Protein AF-A0A8K0GFL3-F1 (afdb_monomer)

InterPro domains:
  IPR011598 Myc-type, basic helix-loop-helix (bHLH) domain [PF00010] (49-99)
  IPR011598 Myc-type, basic helix-loop-helix (bHLH) domain [PS50888] (47-99)
  IPR011598 Myc-type, basic helix-loop-helix (bHLH) domain [SM00353] (53-105)
  IPR036638 Helix-loop-helix DNA-binding domain superfamily [G3DSA:4.10.280.10] (43-105)
  IPR036638 Helix-loop-helix DNA-binding domain superfamily [SSF47459] (47-104)
  IPR040238 Helix-loop-helix protein TAL-like [PTHR13864] (26-104)

Secondary structure (DSSP, 8-state):
--SHHHHHHHHHHHHHHHHHHHHHHHHHHHHTS-HHHHHHHHHTSHHHHHHHHHHHHHHHHHHHHHHHHHHHTS--SSTT----HHHHHHHHHHHHHHHHHHHH-

Organism: Ignelater luminosus (NCBI:txid2038154)

pLDDT: mean 87.96, std 13.03, range [51.34, 98.75]

Solvent-accessible surface area (backbone atoms only — not comparable to full-atom values): 6110 Å² total; per-residue (Å²): 140,70,68,68,61,56,51,54,51,51,52,48,53,54,52,49,51,52,50,52,54,49,56,50,49,56,52,52,57,60,68,73,46,52,76,64,55,50,51,52,55,50,57,70,32,68,70,45,46,50,57,49,51,53,51,51,50,52,54,51,48,56,53,50,50,54,52,52,57,56,49,74,74,52,93,53,88,56,84,80,61,87,68,54,76,67,51,48,53,54,50,50,55,53,47,55,55,49,54,51,54,65,72,76,106

Sequence (105 aa):
MSTQDNREVLQTITSCNSNVVQRRRERNDMANLSREERRRRRRATQKYRTAHATRERIRVEAFNVAFAELRKLLPTLPPDKKLSKIEILRLAICYIAYLNHVLET

Foldseek 3Di:
DDPPVVVVVVVVVVVVVVVVVVVVVVVVVLVPDDPVVVVVVCCPDPVNVVVVVVVVVVVVVVVVVVLVVLLQPFDDVVNPPDDDSVRSVVRSVVVVVVVVVVVVD

Mean predicted aligned error: 10.1 Å

Radius of gyration: 30.36 Å; Cα contacts (8 Å, |Δi|>4): 18; chains: 1; bounding box: 46×32×92 Å

Structure (mmCIF, N/CA/C/O backbone):
data_AF-A0A8K0GFL3-F1
#
_entry.id   AF-A0A8K0GFL3-F1
#
loop_
_atom_site.group_PDB
_atom_site.id
_atom_site.type_symbol
_atom_site.label_atom_id
_atom_site.label_alt_id
_atom_site.label_comp_id
_atom_site.label_asym_id
_atom_site.label_entity_id
_atom_site.label_seq_id
_atom_site.pdbx_PDB_ins_code
_atom_site.Cartn_x
_atom_site.Cartn_y
_atom_site.Cartn_z
_atom_site.occupancy
_atom_site.B_iso_or_equiv
_atom_site.auth_seq_id
_atom_site.auth_comp_id
_atom_site.auth_asym_id
_atom_site.auth_atom_id
_atom_site.pdbx_PDB_model_num
ATOM 1 N N . MET A 1 1 ? 14.109 18.502 -60.292 1.00 51.34 1 MET A N 1
ATOM 2 C CA . MET A 1 1 ? 14.044 17.165 -59.662 1.00 51.34 1 MET A CA 1
ATOM 3 C C . MET A 1 1 ? 15.193 16.352 -60.242 1.00 51.34 1 MET A C 1
ATOM 5 O O . MET A 1 1 ? 15.252 16.255 -61.451 1.00 51.34 1 MET A O 1
ATOM 9 N N . SER A 1 2 ? 16.198 15.836 -59.542 1.00 58.56 2 SER A N 1
ATOM 10 C CA . SER A 1 2 ? 16.345 15.583 -58.112 1.00 58.56 2 SER A CA 1
ATOM 11 C C . SER A 1 2 ? 17.791 15.127 -57.850 1.00 58.56 2 SER A C 1
ATOM 13 O O . SER A 1 2 ? 18.138 13.978 -58.099 1.00 58.56 2 SER A O 1
ATOM 15 N N . THR A 1 3 ? 18.668 16.018 -57.385 1.00 58.97 3 THR A N 1
ATOM 16 C CA . THR A 1 3 ? 19.999 15.653 -56.844 1.00 58.97 3 THR A CA 1
ATOM 17 C C . THR A 1 3 ? 20.022 15.769 -55.319 1.00 58.97 3 THR A C 1
ATOM 19 O O . THR A 1 3 ? 20.679 14.972 -54.653 1.00 58.97 3 THR A O 1
ATOM 22 N N . GLN A 1 4 ? 19.231 16.698 -54.772 1.00 59.28 4 GLN A N 1
ATOM 23 C CA . GLN A 1 4 ? 19.012 16.880 -53.337 1.00 59.28 4 GLN A CA 1
ATOM 24 C C . GLN A 1 4 ? 18.310 15.659 -52.705 1.00 59.28 4 GLN A C 1
ATOM 26 O O . GLN A 1 4 ? 18.822 15.120 -51.727 1.00 59.28 4 GLN A O 1
ATOM 31 N N . ASP A 1 5 ? 17.232 15.145 -53.323 1.00 65.62 5 ASP A N 1
ATOM 32 C CA . ASP A 1 5 ? 16.502 13.958 -52.826 1.00 65.62 5 ASP A CA 1
ATOM 33 C C . ASP A 1 5 ? 17.398 12.715 -52.737 1.00 65.62 5 ASP A C 1
ATOM 35 O O . ASP A 1 5 ? 17.359 11.964 -51.765 1.00 65.62 5 ASP A O 1
ATOM 39 N N . ASN A 1 6 ? 18.265 12.503 -53.733 1.00 58.78 6 ASN A N 1
ATOM 40 C CA . ASN A 1 6 ? 19.141 11.330 -53.773 1.00 58.78 6 ASN A CA 1
ATOM 41 C C . ASN A 1 6 ? 20.192 11.349 -52.650 1.00 58.78 6 ASN A C 1
ATOM 43 O O . ASN A 1 6 ? 20.586 10.295 -52.146 1.00 58.78 6 ASN A O 1
ATOM 47 N N . ARG A 1 7 ? 20.624 12.540 -52.213 1.00 72.50 7 ARG A N 1
ATOM 48 C CA . ARG A 1 7 ? 21.566 12.706 -51.098 1.00 72.50 7 ARG A CA 1
ATOM 49 C C . ARG A 1 7 ? 20.912 12.380 -49.754 1.00 72.50 7 ARG A C 1
ATOM 51 O O . ARG A 1 7 ? 21.522 11.683 -48.946 1.00 72.50 7 ARG A O 1
ATOM 58 N N . GLU A 1 8 ? 19.678 12.828 -49.537 1.00 71.31 8 GLU A N 1
ATOM 59 C CA . GLU A 1 8 ? 18.909 12.533 -48.320 1.00 71.31 8 GLU A CA 1
ATOM 60 C C . GLU A 1 8 ? 18.546 11.049 -48.216 1.00 71.31 8 GLU A C 1
ATOM 62 O O . GLU A 1 8 ? 18.667 10.450 -47.142 1.00 71.31 8 GLU A O 1
ATOM 67 N N . VAL A 1 9 ? 18.191 10.418 -49.338 1.00 74.25 9 VAL A N 1
ATOM 68 C CA . VAL A 1 9 ? 17.924 8.975 -49.400 1.00 74.25 9 VAL A CA 1
ATOM 69 C C . VAL A 1 9 ? 19.183 8.172 -49.056 1.00 74.25 9 VAL A C 1
ATOM 71 O O . VAL A 1 9 ? 19.125 7.293 -48.197 1.00 74.25 9 VAL A O 1
ATOM 74 N N . LEU A 1 10 ? 20.349 8.499 -49.629 1.00 71.19 10 LEU A N 1
ATOM 75 C CA . LEU A 1 10 ? 21.613 7.820 -49.302 1.00 71.19 10 LEU A CA 1
ATOM 76 C C . LEU A 1 10 ? 22.045 8.036 -47.845 1.00 71.19 10 LEU A C 1
ATOM 78 O O . LEU A 1 10 ? 22.536 7.105 -47.199 1.00 71.19 10 LEU A O 1
ATOM 82 N N . GLN A 1 11 ? 21.833 9.233 -47.298 1.00 73.31 11 GLN A N 1
ATOM 83 C CA . GLN A 1 11 ? 22.133 9.538 -45.899 1.00 73.31 11 GLN A CA 1
ATOM 84 C C . GLN A 1 11 ? 21.209 8.767 -44.947 1.00 73.31 11 GLN A C 1
ATOM 86 O O . GLN A 1 11 ? 21.668 8.213 -43.945 1.00 73.31 11 GLN A O 1
ATOM 91 N N . THR A 1 12 ? 19.931 8.639 -45.309 1.00 70.62 12 THR A N 1
ATOM 92 C CA . THR A 1 12 ? 18.946 7.834 -44.579 1.00 70.62 12 THR A CA 1
ATOM 93 C C . THR A 1 12 ? 19.312 6.351 -44.620 1.00 70.62 12 THR A C 1
ATOM 95 O O . THR A 1 12 ? 19.404 5.723 -43.568 1.00 70.62 12 THR A O 1
ATOM 98 N N . ILE A 1 13 ? 19.635 5.796 -45.793 1.00 72.69 13 ILE A N 1
ATOM 99 C CA . ILE A 1 13 ? 20.070 4.396 -45.956 1.00 72.69 13 ILE A CA 1
ATOM 100 C C . ILE A 1 13 ? 21.340 4.113 -45.138 1.00 72.69 13 ILE A C 1
ATOM 102 O O . ILE A 1 13 ? 21.421 3.096 -44.445 1.00 72.69 13 ILE A O 1
ATOM 106 N N . THR A 1 14 ? 22.311 5.030 -45.151 1.00 73.94 14 THR A N 1
ATOM 107 C CA . THR A 1 14 ? 23.561 4.909 -44.379 1.00 73.94 14 THR A CA 1
ATOM 108 C C . THR A 1 14 ? 23.296 4.918 -42.868 1.00 73.94 14 THR A C 1
ATOM 110 O O . THR A 1 14 ? 23.864 4.115 -42.119 1.00 73.94 14 THR A O 1
ATOM 113 N N . SER A 1 15 ? 22.375 5.770 -42.413 1.00 70.56 15 SER A N 1
ATOM 114 C CA . SER A 1 15 ? 21.954 5.848 -41.011 1.00 70.56 15 SER A CA 1
ATOM 115 C C . SER A 1 15 ? 21.163 4.601 -40.581 1.00 70.56 15 SER A C 1
ATOM 117 O O . SER A 1 15 ? 21.384 4.045 -39.502 1.00 70.56 15 SER A O 1
ATOM 119 N N . CYS A 1 16 ? 20.302 4.068 -41.451 1.00 69.06 16 CYS A N 1
ATOM 120 C CA . CYS A 1 16 ? 19.582 2.814 -41.231 1.00 69.06 16 CYS A CA 1
ATOM 121 C C . CYS A 1 16 ? 20.530 1.607 -41.146 1.00 69.06 16 CYS A C 1
ATOM 123 O O . CYS A 1 16 ? 20.404 0.809 -40.216 1.00 69.06 16 CYS A O 1
ATOM 125 N N . ASN A 1 17 ? 21.518 1.493 -42.038 1.00 74.25 17 ASN A N 1
ATOM 126 C CA . ASN A 1 17 ? 22.509 0.412 -41.996 1.00 74.25 17 ASN A CA 1
ATOM 127 C C . ASN A 1 17 ? 23.356 0.456 -40.720 1.00 74.25 17 ASN A C 1
ATOM 129 O O . ASN A 1 17 ? 23.557 -0.578 -40.081 1.00 74.25 17 ASN A O 1
ATOM 133 N N . SER A 1 18 ? 23.770 1.649 -40.292 1.00 72.62 18 SER A N 1
ATOM 134 C CA . SER A 1 18 ? 24.484 1.848 -39.023 1.00 72.62 18 SER A CA 1
ATOM 135 C C . SER A 1 18 ? 23.648 1.379 -37.824 1.00 72.62 18 SER A C 1
ATOM 137 O O . SER A 1 18 ? 24.128 0.614 -36.985 1.00 72.62 18 SER A O 1
ATOM 139 N N . ASN A 1 19 ? 22.355 1.720 -37.800 1.00 72.56 19 ASN A N 1
ATOM 140 C CA . ASN A 1 19 ? 21.412 1.273 -36.772 1.00 72.56 19 ASN A CA 1
ATOM 141 C C . ASN A 1 19 ? 21.185 -0.251 -36.775 1.00 72.56 19 ASN A C 1
ATOM 143 O O . ASN A 1 19 ? 21.062 -0.865 -35.712 1.00 72.56 19 ASN A O 1
ATOM 147 N N . VAL A 1 20 ? 21.137 -0.891 -37.948 1.00 75.25 20 VAL A N 1
ATOM 148 C CA . VAL A 1 20 ? 20.980 -2.352 -38.071 1.00 75.25 20 VAL A CA 1
ATOM 149 C C . VAL A 1 20 ? 22.220 -3.084 -37.558 1.00 75.25 20 VAL A C 1
ATOM 151 O O . VAL A 1 20 ? 22.089 -4.068 -36.822 1.00 75.25 20 VAL A O 1
ATOM 154 N N . VAL A 1 21 ? 23.416 -2.594 -37.897 1.00 74.56 21 VAL A N 1
ATOM 155 C CA . VAL A 1 21 ? 24.690 -3.142 -37.409 1.00 74.56 21 VAL A CA 1
ATOM 156 C C . VAL A 1 21 ? 24.796 -2.983 -35.892 1.00 74.56 21 VAL A C 1
ATOM 158 O O . VAL A 1 21 ? 25.145 -3.942 -35.203 1.00 74.56 21 VAL A O 1
ATOM 161 N N . GLN A 1 22 ? 24.408 -1.827 -35.352 1.00 70.44 22 GLN A N 1
ATOM 162 C CA . GLN A 1 22 ? 24.421 -1.569 -33.913 1.00 70.44 22 GLN A CA 1
ATOM 163 C C . GLN A 1 22 ? 23.446 -2.477 -33.149 1.00 70.44 22 GLN A C 1
ATOM 165 O O . GLN A 1 22 ? 23.852 -3.155 -32.209 1.00 70.44 22 GLN A O 1
ATOM 170 N N . ARG A 1 23 ? 22.205 -2.640 -33.630 1.00 68.62 23 ARG A N 1
ATOM 171 C CA . ARG A 1 23 ? 21.232 -3.586 -33.043 1.00 68.62 23 ARG A CA 1
ATOM 172 C C . ARG A 1 23 ? 21.654 -5.052 -33.153 1.00 68.62 23 ARG A C 1
ATOM 174 O O . ARG A 1 23 ? 21.189 -5.890 -32.378 1.00 68.62 23 ARG A O 1
ATOM 181 N N . ARG A 1 24 ? 22.449 -5.423 -34.163 1.00 69.25 24 ARG A N 1
ATOM 182 C CA . ARG A 1 24 ? 23.031 -6.774 -34.271 1.00 69.25 24 ARG A CA 1
ATOM 183 C C . ARG A 1 24 ? 24.150 -6.972 -33.247 1.00 69.25 24 ARG A C 1
ATOM 185 O O . ARG A 1 24 ? 24.155 -8.007 -32.587 1.00 69.25 24 ARG A O 1
ATOM 192 N N . ARG A 1 25 ? 25.026 -5.980 -33.063 1.00 68.75 25 ARG A N 1
ATOM 193 C CA . ARG A 1 25 ? 26.084 -6.006 -32.038 1.00 68.75 25 ARG A CA 1
ATOM 194 C C . ARG A 1 25 ? 25.506 -6.076 -30.626 1.00 68.75 25 ARG A C 1
ATOM 196 O O . ARG A 1 25 ? 25.829 -7.009 -29.909 1.00 68.75 25 ARG A O 1
ATOM 203 N N . GLU A 1 26 ? 24.535 -5.228 -30.292 1.00 71.25 26 GLU A N 1
ATOM 204 C CA . GLU A 1 26 ? 23.857 -5.254 -28.985 1.00 71.25 26 GLU A CA 1
ATOM 205 C C . GLU A 1 26 ? 23.188 -6.608 -28.687 1.00 71.25 26 GLU A C 1
ATOM 207 O O . GLU A 1 26 ? 23.216 -7.089 -27.554 1.00 71.25 26 GLU A O 1
ATOM 212 N N . ARG A 1 27 ? 22.605 -7.264 -29.703 1.00 69.44 27 ARG A N 1
ATOM 213 C CA . ARG A 1 27 ? 22.037 -8.616 -29.561 1.00 69.44 27 ARG A CA 1
ATOM 214 C C . ARG A 1 27 ? 23.106 -9.674 -29.290 1.00 69.44 27 ARG A C 1
ATOM 216 O O . ARG A 1 27 ? 22.894 -10.509 -28.410 1.00 69.44 27 ARG A O 1
ATOM 223 N N . ASN A 1 28 ? 24.234 -9.625 -29.996 1.00 72.81 28 ASN A N 1
ATOM 224 C CA . ASN A 1 28 ? 25.362 -10.529 -29.752 1.00 72.81 28 ASN A CA 1
ATOM 225 C C . ASN A 1 28 ? 25.998 -10.286 -28.377 1.00 72.81 28 ASN A C 1
ATOM 227 O O . ASN A 1 28 ? 26.278 -11.245 -27.659 1.00 72.81 28 ASN A O 1
ATOM 231 N N . ASP A 1 29 ? 26.129 -9.027 -27.958 1.00 74.94 29 ASP A N 1
ATOM 232 C CA . ASP A 1 29 ? 26.653 -8.674 -26.639 1.00 74.94 29 ASP A CA 1
ATOM 233 C C . ASP A 1 29 ? 25.778 -9.249 -25.530 1.00 74.94 29 ASP A C 1
ATOM 235 O O . ASP A 1 29 ? 26.302 -9.769 -24.553 1.00 74.94 29 ASP A O 1
ATOM 239 N N . MET A 1 30 ? 24.450 -9.225 -25.691 1.00 70.50 30 MET A N 1
ATOM 240 C CA . MET A 1 30 ? 23.510 -9.822 -24.736 1.00 70.50 30 MET A CA 1
ATOM 241 C C . MET A 1 30 ? 23.575 -11.357 -24.699 1.00 70.50 30 MET A C 1
ATOM 243 O O . MET A 1 30 ? 23.345 -11.951 -23.637 1.00 70.50 30 MET A O 1
ATOM 247 N N . ALA A 1 31 ? 23.892 -12.005 -25.823 1.00 78.00 31 ALA A N 1
ATOM 248 C CA . ALA A 1 31 ? 24.036 -13.457 -25.913 1.00 78.00 31 ALA A CA 1
ATOM 249 C C . ALA A 1 31 ? 25.260 -13.966 -25.132 1.00 78.00 31 ALA A C 1
ATOM 251 O O . ALA A 1 31 ? 25.167 -15.010 -24.489 1.00 78.00 31 ALA A O 1
ATOM 252 N N . ASN A 1 32 ? 26.338 -13.184 -25.064 1.00 84.62 32 ASN A N 1
ATOM 253 C CA . ASN A 1 32 ? 27.569 -13.559 -24.357 1.00 84.62 32 ASN A CA 1
ATOM 254 C C . ASN A 1 32 ? 27.552 -13.267 -22.844 1.00 84.62 32 ASN A C 1
ATOM 256 O O . ASN A 1 32 ? 28.490 -13.613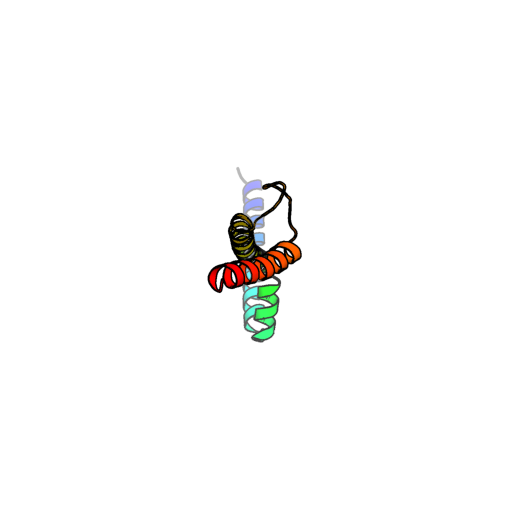 -22.131 1.00 84.62 32 ASN A O 1
ATOM 260 N N . LEU A 1 33 ? 26.489 -12.649 -22.319 1.00 87.69 33 LEU A N 1
ATOM 261 C CA . LEU A 1 33 ? 26.388 -12.339 -20.892 1.00 87.69 33 LEU A CA 1
ATOM 262 C C . LEU A 1 33 ? 26.003 -13.555 -20.049 1.00 87.69 33 LEU A C 1
ATOM 264 O O . LEU A 1 33 ? 25.069 -14.294 -20.377 1.00 87.69 33 LEU A O 1
ATOM 268 N N . SER A 1 34 ? 26.624 -13.649 -18.872 1.00 92.19 34 SER A N 1
ATOM 269 C CA . SER A 1 34 ? 26.149 -14.502 -17.781 1.00 92.19 34 SER A CA 1
ATOM 270 C C . SER A 1 34 ? 24.695 -14.176 -17.410 1.00 92.19 34 SER A C 1
ATOM 272 O O . SER A 1 34 ? 24.214 -13.048 -17.572 1.00 92.19 34 SER A O 1
ATOM 274 N N . ARG A 1 35 ? 23.986 -15.166 -16.855 1.00 91.06 35 ARG A N 1
ATOM 275 C CA . ARG A 1 35 ? 22.612 -15.008 -16.348 1.00 91.06 35 ARG A CA 1
ATOM 276 C C . ARG A 1 35 ? 22.490 -13.830 -15.378 1.00 91.06 35 ARG A C 1
ATOM 278 O O . ARG A 1 35 ? 21.484 -13.121 -15.429 1.00 91.06 35 ARG A O 1
ATOM 285 N N . GLU A 1 36 ? 23.495 -13.613 -14.533 1.00 92.81 36 GLU A N 1
ATOM 286 C CA . GLU A 1 36 ? 23.478 -12.517 -13.559 1.00 92.81 36 GLU A CA 1
ATOM 287 C C . GLU A 1 36 ? 23.642 -11.151 -14.232 1.00 92.81 36 GLU A C 1
ATOM 289 O O . GLU A 1 36 ? 22.873 -10.226 -13.974 1.00 92.81 36 GLU A O 1
ATOM 294 N N . GLU A 1 37 ? 24.540 -11.049 -15.207 1.00 92.50 37 GLU A N 1
ATOM 295 C CA . GLU A 1 37 ? 24.775 -9.809 -15.946 1.00 92.50 37 GLU A CA 1
ATOM 296 C C . GLU A 1 37 ? 23.543 -9.403 -16.781 1.00 92.50 37 GLU A C 1
ATOM 298 O O . GLU A 1 37 ? 23.136 -8.237 -16.799 1.00 92.50 37 GLU A O 1
ATOM 303 N N . ARG A 1 38 ? 22.828 -10.378 -17.368 1.00 90.75 38 ARG A N 1
ATOM 304 C CA . ARG A 1 38 ? 21.525 -10.131 -18.020 1.00 90.75 38 ARG A CA 1
ATOM 305 C C . ARG A 1 38 ? 20.475 -9.611 -17.037 1.00 90.75 38 ARG A C 1
ATOM 307 O O . ARG A 1 38 ? 19.702 -8.713 -17.382 1.00 90.75 38 ARG A O 1
ATOM 314 N N . ARG A 1 39 ? 20.421 -10.151 -15.812 1.00 92.50 39 ARG A N 1
ATOM 315 C CA . ARG A 1 39 ? 19.505 -9.670 -14.760 1.00 92.50 39 ARG A CA 1
ATOM 316 C C . ARG A 1 39 ? 19.851 -8.245 -14.349 1.00 92.50 39 ARG A C 1
ATOM 318 O O . ARG A 1 39 ? 18.937 -7.421 -14.272 1.00 92.50 39 ARG A O 1
ATOM 325 N N . ARG A 1 40 ? 21.135 -7.942 -14.147 1.00 94.38 40 ARG A N 1
ATOM 326 C CA . ARG A 1 40 ? 21.624 -6.601 -13.808 1.00 94.38 40 ARG A CA 1
ATOM 327 C C . ARG A 1 40 ? 21.249 -5.584 -14.883 1.00 94.38 40 ARG A C 1
ATOM 329 O O . ARG A 1 40 ? 20.584 -4.599 -14.562 1.00 94.38 40 ARG A O 1
ATOM 336 N N . ARG A 1 41 ? 21.551 -5.861 -16.159 1.00 91.50 41 ARG A N 1
ATOM 337 C CA . ARG A 1 41 ? 21.170 -4.986 -17.284 1.00 91.50 41 ARG A CA 1
ATOM 338 C C . ARG A 1 41 ? 19.660 -4.787 -17.377 1.00 91.50 41 ARG A C 1
ATOM 340 O O . ARG A 1 41 ? 19.212 -3.652 -17.501 1.00 91.50 41 ARG A O 1
ATOM 347 N N . ARG A 1 42 ? 18.854 -5.851 -17.231 1.00 92.38 42 ARG A N 1
ATOM 348 C CA . ARG A 1 42 ? 17.383 -5.733 -17.213 1.00 92.38 42 ARG A CA 1
ATOM 349 C C . ARG A 1 42 ? 16.911 -4.803 -16.098 1.00 92.38 42 ARG A C 1
ATOM 351 O O . ARG A 1 42 ? 16.093 -3.924 -16.358 1.00 92.38 42 ARG A O 1
ATOM 358 N N . ARG A 1 43 ? 17.426 -4.977 -14.877 1.00 95.19 43 ARG A N 1
ATOM 359 C CA . ARG A 1 43 ? 17.074 -4.147 -13.712 1.00 95.19 43 ARG A CA 1
ATOM 360 C C . ARG A 1 43 ? 17.490 -2.683 -13.884 1.00 95.19 43 ARG A C 1
ATOM 362 O O . ARG A 1 43 ? 16.788 -1.798 -13.406 1.00 95.19 43 ARG A O 1
ATOM 369 N N . ALA A 1 44 ? 18.578 -2.435 -14.612 1.00 94.38 44 ALA A N 1
ATOM 370 C CA . ALA A 1 44 ? 19.059 -1.100 -14.952 1.00 94.38 44 ALA A CA 1
ATOM 371 C C . ALA A 1 44 ? 18.251 -0.404 -16.066 1.00 94.38 44 ALA A C 1
ATOM 373 O O . ALA A 1 44 ? 18.470 0.779 -16.324 1.00 94.38 44 ALA A O 1
ATOM 374 N N . THR A 1 45 ? 17.301 -1.079 -16.721 1.00 95.69 45 THR A N 1
ATOM 375 C CA . THR A 1 45 ? 16.430 -0.414 -17.703 1.00 95.69 45 THR A CA 1
ATOM 376 C C . THR A 1 45 ? 15.395 0.481 -17.019 1.00 95.69 45 THR A C 1
ATOM 378 O O . THR A 1 45 ? 14.817 0.121 -15.990 1.00 95.69 45 THR A O 1
ATOM 381 N N . GLN A 1 46 ? 15.087 1.629 -17.631 1.00 96.00 46 GLN A N 1
ATOM 382 C CA . GLN A 1 46 ? 14.034 2.523 -17.137 1.00 96.00 46 GLN A CA 1
ATOM 383 C C . GLN A 1 46 ? 12.667 1.824 -17.092 1.00 96.00 46 GLN A C 1
ATOM 385 O O . GLN A 1 46 ? 11.919 1.998 -16.132 1.00 96.00 46 GLN A O 1
ATOM 390 N N . LYS A 1 47 ? 12.368 0.970 -18.082 1.00 95.75 47 LYS A N 1
ATOM 391 C CA . LYS A 1 47 ? 11.142 0.156 -18.123 1.00 95.75 47 LYS A CA 1
ATOM 392 C C . LYS A 1 47 ? 11.009 -0.75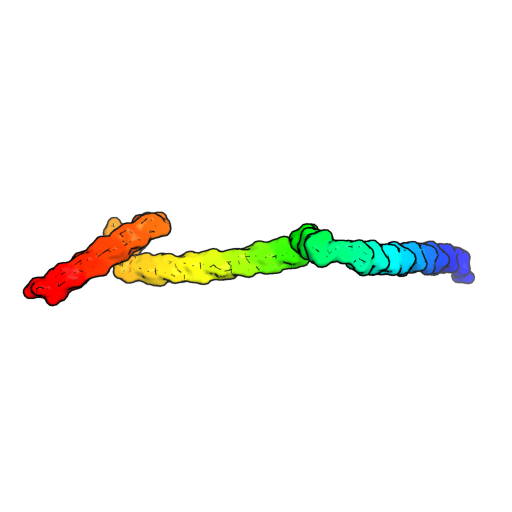2 -16.898 1.00 95.75 47 LYS A C 1
ATOM 394 O O . LYS A 1 47 ? 9.932 -0.854 -16.323 1.00 95.75 47 LYS A O 1
ATOM 399 N N . TYR A 1 48 ? 12.096 -1.399 -16.470 1.00 97.44 48 TYR A N 1
ATOM 400 C CA . TYR A 1 48 ? 12.062 -2.230 -15.268 1.00 97.44 48 TYR A CA 1
ATOM 401 C C . TYR A 1 48 ? 11.868 -1.396 -14.001 1.00 97.44 48 TYR A C 1
ATOM 403 O O . TYR A 1 48 ? 11.028 -1.743 -13.172 1.00 97.44 48 TYR A O 1
ATOM 411 N N . ARG A 1 49 ? 12.622 -0.297 -13.852 1.00 97.50 49 ARG A N 1
ATOM 412 C CA . ARG A 1 49 ? 12.529 0.577 -12.672 1.00 97.50 49 ARG A CA 1
ATOM 413 C C . ARG A 1 49 ? 11.133 1.163 -12.503 1.00 97.50 49 ARG A C 1
ATOM 415 O O . ARG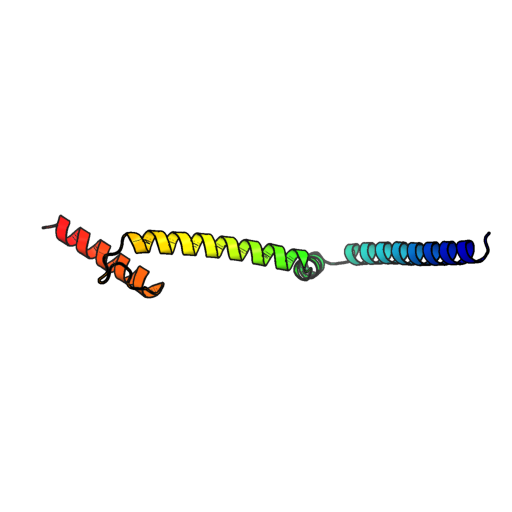 A 1 49 ? 10.574 1.071 -11.417 1.00 97.50 49 ARG A O 1
ATOM 422 N N . THR A 1 50 ? 10.558 1.699 -13.577 1.00 98.19 50 THR A N 1
ATOM 423 C CA . THR A 1 50 ? 9.196 2.259 -13.575 1.00 98.19 50 THR A CA 1
ATOM 424 C C . THR A 1 50 ? 8.159 1.196 -13.225 1.00 98.19 50 THR A C 1
ATOM 426 O O . THR A 1 50 ? 7.412 1.380 -12.272 1.00 98.19 50 THR A O 1
ATOM 429 N N . ALA A 1 51 ? 8.184 0.031 -13.881 1.00 97.94 51 ALA A N 1
ATOM 430 C CA . ALA A 1 51 ? 7.275 -1.071 -13.557 1.00 97.94 51 ALA A CA 1
ATOM 431 C C . ALA A 1 51 ? 7.434 -1.589 -12.113 1.00 97.94 51 ALA A C 1
ATOM 433 O O . ALA A 1 51 ? 6.473 -2.052 -11.501 1.00 97.94 51 ALA A O 1
ATOM 434 N N . HIS A 1 52 ? 8.644 -1.556 -11.548 1.00 97.94 52 HIS A N 1
ATOM 435 C CA . HIS A 1 52 ? 8.872 -1.897 -10.144 1.00 97.94 52 HIS A CA 1
ATOM 436 C C . HIS A 1 52 ? 8.305 -0.832 -9.198 1.00 97.94 52 HIS A C 1
ATOM 438 O O . HIS A 1 52 ? 7.594 -1.177 -8.260 1.00 97.94 52 HIS A O 1
ATOM 444 N N . ALA A 1 53 ? 8.575 0.448 -9.462 1.00 98.44 53 ALA A N 1
ATOM 445 C CA . ALA A 1 53 ? 8.056 1.560 -8.672 1.00 98.44 53 ALA A CA 1
ATOM 446 C C . ALA A 1 53 ? 6.520 1.595 -8.674 1.00 98.44 53 ALA A C 1
ATOM 448 O O . ALA A 1 53 ? 5.915 1.746 -7.618 1.00 98.44 53 ALA A O 1
ATOM 449 N N . THR A 1 54 ? 5.876 1.371 -9.825 1.00 98.62 54 THR A N 1
ATOM 450 C CA . THR A 1 54 ? 4.411 1.291 -9.923 1.00 98.62 54 THR A CA 1
ATOM 451 C C . THR A 1 54 ? 3.844 0.158 -9.072 1.00 98.62 54 THR A C 1
ATOM 453 O O . THR A 1 54 ? 2.877 0.375 -8.347 1.00 98.62 54 THR A O 1
ATOM 456 N N . ARG A 1 55 ? 4.449 -1.036 -9.119 1.00 98.62 55 ARG A N 1
ATOM 457 C CA . ARG A 1 55 ? 4.007 -2.174 -8.296 1.00 98.62 55 ARG A CA 1
ATOM 458 C C . ARG A 1 55 ? 4.124 -1.875 -6.807 1.00 98.62 55 ARG A C 1
ATOM 460 O O . ARG A 1 55 ? 3.193 -2.154 -6.062 1.00 98.62 55 ARG A O 1
ATOM 467 N N . GLU A 1 56 ? 5.235 -1.275 -6.391 1.00 98.56 56 GLU A N 1
ATOM 468 C CA . GLU A 1 56 ? 5.426 -0.910 -4.990 1.00 98.56 56 GLU A CA 1
ATOM 469 C C . GLU A 1 56 ? 4.449 0.183 -4.547 1.00 98.56 56 GLU A C 1
ATOM 471 O O . GLU A 1 56 ? 3.870 0.085 -3.469 1.00 98.56 56 GLU A O 1
ATOM 476 N N . ARG A 1 57 ? 4.172 1.171 -5.407 1.00 98.69 57 ARG A N 1
ATOM 477 C CA . ARG A 1 57 ? 3.151 2.193 -5.145 1.00 98.69 57 ARG A CA 1
ATOM 478 C C . ARG A 1 57 ? 1.778 1.565 -4.908 1.00 98.69 57 ARG A C 1
ATOM 480 O O . ARG A 1 57 ? 1.141 1.906 -3.922 1.00 98.69 57 ARG A O 1
ATOM 487 N N . ILE A 1 58 ? 1.358 0.626 -5.760 1.00 98.62 58 ILE A N 1
ATOM 488 C CA . ILE A 1 58 ? 0.084 -0.100 -5.607 1.00 98.62 58 ILE A CA 1
ATOM 489 C C . ILE A 1 58 ? 0.061 -0.891 -4.292 1.00 98.62 58 ILE A C 1
ATOM 491 O O . ILE A 1 58 ? -0.927 -0.851 -3.565 1.00 98.62 58 ILE A O 1
ATOM 495 N N . ARG A 1 59 ? 1.159 -1.578 -3.950 1.00 98.69 59 ARG A N 1
ATOM 496 C CA . ARG A 1 59 ? 1.276 -2.327 -2.690 1.00 98.69 59 ARG A CA 1
ATOM 497 C C . ARG A 1 59 ? 1.103 -1.416 -1.471 1.00 98.69 59 ARG A C 1
ATOM 499 O O . ARG A 1 59 ? 0.365 -1.751 -0.548 1.00 98.69 59 ARG A O 1
ATOM 506 N N . VAL A 1 60 ? 1.771 -0.263 -1.472 1.00 98.69 60 VAL A N 1
ATOM 507 C CA . VAL A 1 60 ? 1.691 0.732 -0.392 1.00 98.69 60 VAL A CA 1
ATOM 508 C C . VAL A 1 60 ? 0.313 1.394 -0.341 1.00 98.69 60 VAL A C 1
ATOM 510 O O . VAL A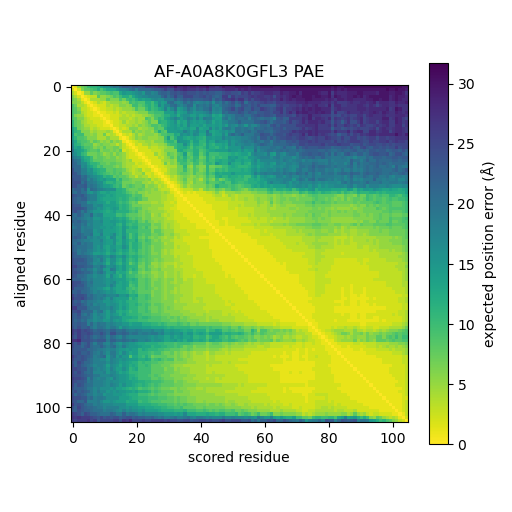 1 60 ? -0.197 1.649 0.746 1.00 98.69 60 VAL A O 1
ATOM 513 N N . GLU A 1 61 ? -0.311 1.645 -1.489 1.00 98.62 61 GLU A N 1
ATOM 514 C CA . GLU A 1 61 ? -1.670 2.181 -1.584 1.00 98.62 61 GLU A CA 1
ATOM 515 C C . GLU A 1 61 ? -2.687 1.220 -0.961 1.00 98.62 61 GLU A C 1
ATOM 517 O O . GLU A 1 61 ? -3.430 1.629 -0.072 1.00 98.62 61 GLU A O 1
ATOM 522 N N . ALA A 1 62 ? -2.636 -0.070 -1.309 1.00 98.56 62 ALA A N 1
ATOM 523 C CA . ALA A 1 62 ? -3.477 -1.100 -0.695 1.00 98.56 62 ALA A CA 1
ATOM 524 C C . ALA A 1 62 ? -3.287 -1.174 0.832 1.00 98.56 62 ALA A C 1
ATOM 526 O O . ALA A 1 62 ? -4.256 -1.243 1.587 1.00 98.56 62 ALA A O 1
ATOM 527 N N . PHE A 1 63 ? -2.039 -1.085 1.303 1.00 98.44 63 PHE A N 1
ATOM 528 C CA . PHE A 1 63 ? -1.734 -1.019 2.733 1.00 98.44 63 PHE A CA 1
ATOM 529 C C . PHE A 1 63 ? -2.325 0.232 3.406 1.00 98.44 63 PHE A C 1
ATOM 531 O O . PHE A 1 63 ? -2.864 0.151 4.509 1.00 98.44 63 PHE A O 1
ATOM 538 N N . ASN A 1 64 ? -2.242 1.396 2.759 1.00 98.31 64 ASN A N 1
ATOM 539 C CA . ASN A 1 64 ? -2.786 2.641 3.300 1.00 98.31 64 ASN A CA 1
ATOM 540 C C . ASN A 1 64 ? -4.323 2.628 3.335 1.00 98.31 64 ASN A C 1
ATOM 542 O O . ASN A 1 64 ? -4.894 3.150 4.290 1.00 98.31 64 ASN A O 1
ATOM 546 N N . VAL A 1 65 ? -4.982 2.001 2.353 1.00 98.44 65 VAL A N 1
ATOM 547 C CA . VAL A 1 65 ? -6.437 1.776 2.368 1.00 98.44 65 VAL A CA 1
ATOM 548 C C . VAL A 1 65 ? -6.830 0.929 3.578 1.00 98.44 65 VAL A C 1
ATOM 550 O O . VAL A 1 65 ? -7.700 1.338 4.339 1.00 98.44 65 VAL A O 1
ATOM 553 N N . ALA A 1 66 ? -6.133 -0.181 3.842 1.00 98.50 66 ALA A N 1
ATOM 554 C CA . ALA A 1 66 ? -6.389 -0.999 5.031 1.00 98.50 66 ALA A CA 1
ATOM 555 C C . ALA A 1 66 ? -6.207 -0.214 6.349 1.00 98.50 66 ALA A C 1
ATOM 557 O O . ALA A 1 66 ? -7.010 -0.350 7.270 1.00 98.50 66 ALA A O 1
ATOM 558 N N . PHE A 1 67 ? -5.195 0.658 6.432 1.00 98.38 67 PHE A N 1
ATOM 559 C CA . PHE A 1 67 ? -5.005 1.553 7.583 1.00 98.38 67 PHE A CA 1
ATOM 560 C C . PHE A 1 67 ? -6.140 2.572 7.746 1.00 98.38 67 PHE A C 1
ATOM 562 O O . PHE A 1 67 ? -6.517 2.892 8.874 1.00 98.38 67 PHE A O 1
ATOM 569 N N . ALA A 1 68 ? -6.678 3.088 6.639 1.00 97.44 68 ALA A N 1
ATOM 570 C CA . ALA A 1 68 ? -7.816 3.999 6.660 1.00 97.44 68 ALA A CA 1
ATOM 571 C C . ALA A 1 68 ? -9.097 3.291 7.120 1.00 97.44 68 ALA A C 1
ATOM 573 O O . ALA A 1 68 ? -9.828 3.856 7.929 1.00 97.44 68 ALA A O 1
ATOM 574 N N . GLU A 1 69 ? -9.340 2.055 6.672 1.00 98.00 69 GLU A N 1
ATOM 575 C CA . GLU A 1 69 ? -10.478 1.253 7.141 1.00 98.00 69 GLU A CA 1
ATOM 576 C C . GLU A 1 69 ? -10.365 0.927 8.632 1.00 98.00 69 GLU A C 1
ATOM 578 O O . GLU A 1 69 ? -11.314 1.166 9.375 1.00 98.00 69 GLU A O 1
ATOM 583 N N . LEU A 1 70 ? -9.190 0.492 9.106 1.00 98.25 70 LEU A N 1
ATOM 584 C CA . LEU A 1 70 ? -8.964 0.261 10.536 1.00 98.25 70 LEU A CA 1
ATOM 585 C C . LEU A 1 70 ? -9.253 1.524 11.355 1.00 98.25 70 LEU A C 1
ATOM 587 O O . LEU A 1 70 ? -9.942 1.459 12.366 1.00 98.25 70 LEU A O 1
ATOM 591 N N . ARG A 1 71 ? -8.774 2.686 10.899 1.00 97.62 71 ARG A N 1
ATOM 592 C CA . ARG A 1 71 ? -8.979 3.969 11.580 1.00 97.62 71 ARG A CA 1
ATOM 593 C C . ARG A 1 71 ? -10.457 4.323 11.763 1.00 97.62 71 ARG A C 1
ATOM 595 O O . ARG A 1 71 ? -10.784 4.890 12.798 1.00 97.62 71 ARG A O 1
ATOM 602 N N . LYS A 1 72 ? -11.332 4.016 10.799 1.00 96.12 72 LYS A N 1
ATOM 603 C CA . LYS A 1 72 ? -12.776 4.314 10.901 1.00 96.12 72 LYS A CA 1
ATOM 604 C C . LYS A 1 72 ? -13.453 3.579 12.059 1.00 96.12 72 LYS A C 1
ATOM 606 O O . LYS A 1 72 ? -14.478 4.041 12.541 1.00 96.12 72 LYS A O 1
ATOM 611 N N . LEU A 1 73 ? -12.889 2.449 12.486 1.00 96.81 73 LEU A N 1
ATOM 612 C CA . LEU A 1 73 ? -13.405 1.637 13.587 1.00 96.81 73 LEU A CA 1
ATOM 613 C C . LEU A 1 73 ? -12.912 2.114 14.959 1.00 96.81 73 LEU A C 1
ATOM 615 O O . LEU A 1 73 ? -13.390 1.625 15.979 1.00 96.81 73 LEU A O 1
ATOM 619 N N . LEU A 1 74 ? -11.929 3.020 15.004 1.00 97.31 74 LEU A N 1
ATOM 620 C CA . LEU A 1 74 ? -11.307 3.437 16.254 1.00 97.31 74 LEU A CA 1
ATOM 621 C C . LEU A 1 74 ? -12.039 4.632 16.872 1.00 97.31 74 LEU A C 1
ATOM 623 O O . LEU A 1 74 ? -12.264 5.630 16.183 1.00 97.31 74 LEU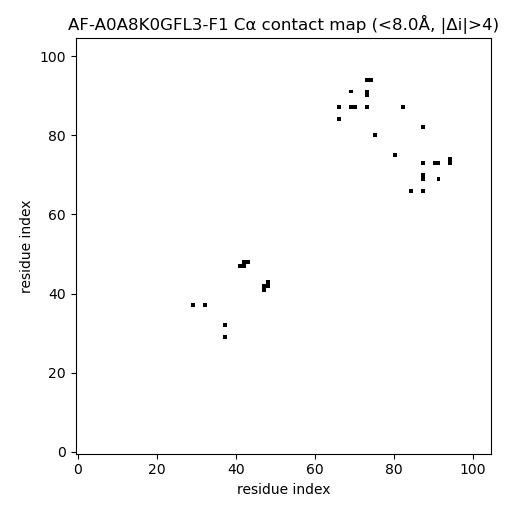 A O 1
ATOM 627 N N . PRO A 1 75 ? -12.341 4.591 18.180 1.00 96.50 75 PRO A N 1
ATOM 628 C CA . PRO A 1 75 ? -12.959 5.719 18.860 1.00 96.50 75 PRO A CA 1
ATOM 629 C C . PRO A 1 75 ? -11.950 6.863 19.044 1.00 96.50 75 PRO A C 1
ATOM 631 O O . PRO A 1 75 ? -10.898 6.685 19.662 1.00 96.50 75 PRO A O 1
ATOM 634 N N . THR A 1 76 ? -12.265 8.062 18.537 1.00 95.75 76 THR A N 1
ATOM 635 C CA . THR A 1 76 ? -11.445 9.272 18.725 1.00 95.75 76 THR A CA 1
ATOM 636 C C . THR A 1 76 ? -12.282 10.502 19.058 1.00 95.75 76 THR A C 1
ATOM 638 O O . THR A 1 76 ? -13.375 10.681 18.526 1.00 95.75 76 THR A O 1
ATOM 641 N N . LEU A 1 77 ? -11.720 11.396 19.879 1.00 90.19 77 LEU A N 1
ATOM 642 C CA . LEU A 1 77 ? -12.268 12.725 20.145 1.00 90.19 77 LEU A CA 1
ATOM 643 C C . LEU A 1 77 ? -11.230 13.798 19.742 1.00 90.19 77 LEU A C 1
ATOM 645 O O . LEU A 1 77 ? -10.124 13.795 20.294 1.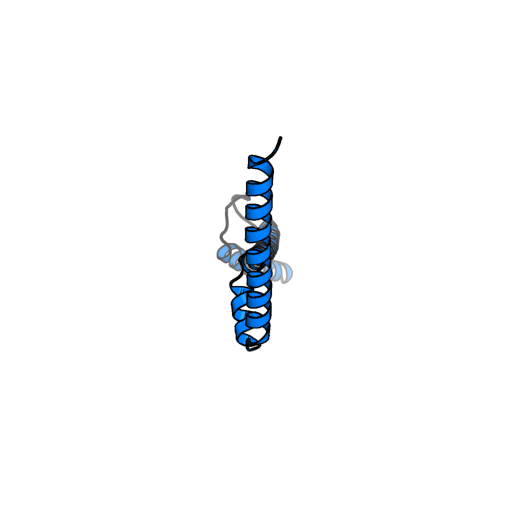00 90.19 77 LEU A O 1
ATOM 649 N N . PRO A 1 78 ? -11.531 14.694 18.784 1.00 92.12 78 PRO A N 1
ATOM 650 C CA . PRO A 1 78 ? -12.709 14.688 17.907 1.00 92.12 78 PRO A CA 1
ATOM 651 C C . PRO A 1 78 ? -12.700 13.502 16.904 1.00 92.12 78 PRO A C 1
ATOM 653 O O . PRO A 1 78 ? -11.647 12.885 16.702 1.00 92.12 78 PRO A O 1
ATOM 656 N N . PRO A 1 79 ? -13.839 13.159 16.265 1.00 88.00 79 PRO A N 1
ATOM 657 C CA . PRO A 1 79 ? -13.942 12.024 15.328 1.00 88.00 79 PRO A CA 1
ATOM 658 C C . PRO A 1 79 ? -12.987 12.092 14.124 1.00 88.00 79 PRO A C 1
ATOM 660 O O . PRO A 1 79 ? -12.624 11.079 13.532 1.00 88.00 79 PRO A O 1
ATOM 663 N N . ASP A 1 80 ? -12.538 13.289 13.760 1.00 88.88 80 ASP A N 1
ATOM 664 C CA . ASP A 1 80 ? -11.633 13.557 12.646 1.00 88.88 80 ASP A CA 1
ATOM 665 C C . ASP A 1 80 ? -10.160 13.705 13.074 1.00 88.88 80 ASP A C 1
ATOM 667 O O . ASP A 1 80 ? -9.294 13.959 12.231 1.00 88.88 80 ASP A O 1
ATOM 671 N N . LYS A 1 81 ? -9.826 13.470 14.355 1.00 94.81 81 LYS A N 1
ATOM 672 C CA . LYS A 1 81 ? -8.457 13.571 14.895 1.00 94.81 81 LYS A CA 1
ATOM 673 C C . LYS A 1 81 ? -7.470 12.767 14.056 1.00 94.81 81 LYS A C 1
ATOM 675 O O . LYS A 1 81 ? -7.481 11.538 14.116 1.00 94.81 81 LYS A O 1
ATOM 680 N N . LYS A 1 82 ? -6.570 13.420 13.320 1.00 94.75 82 LYS A N 1
ATOM 681 C CA . LYS A 1 82 ? -5.532 12.741 12.525 1.00 94.75 82 LYS A CA 1
ATOM 682 C C . LYS A 1 82 ? -4.634 11.888 13.430 1.00 94.75 82 LYS A C 1
ATOM 684 O O . LYS A 1 82 ? -4.050 12.404 14.374 1.00 94.75 82 LYS A O 1
ATOM 689 N N . LEU A 1 83 ? -4.540 10.593 13.127 1.00 96.19 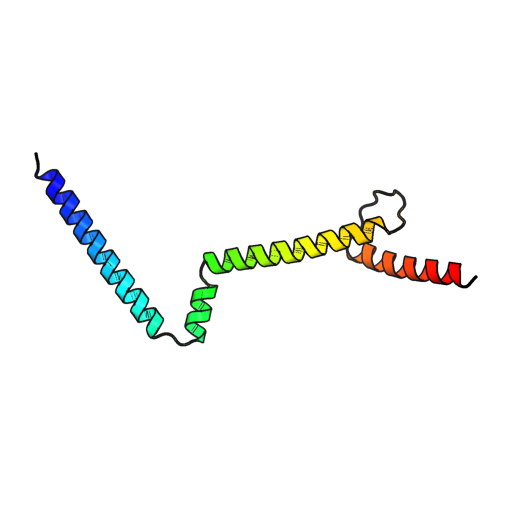83 LEU A N 1
ATOM 690 C CA . LEU A 1 83 ? -3.683 9.635 13.827 1.00 96.19 83 LEU A CA 1
ATOM 691 C C . LEU A 1 83 ? -2.564 9.174 12.893 1.00 96.19 83 LEU A C 1
ATOM 693 O O . LEU A 1 83 ? -2.798 8.882 11.717 1.00 96.19 83 LEU A O 1
ATOM 697 N N . SER A 1 84 ? -1.357 9.063 13.430 1.00 98.06 84 SER A N 1
ATOM 698 C CA . SER A 1 84 ? -0.236 8.384 12.790 1.00 98.06 84 SER A CA 1
ATOM 699 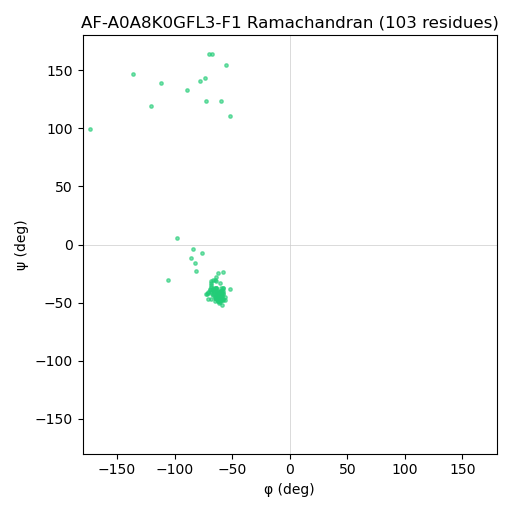C C . SER A 1 84 ? -0.449 6.864 12.746 1.00 98.06 84 SER A C 1
ATOM 701 O O . SER A 1 84 ? -1.269 6.302 13.474 1.00 98.06 84 SER A O 1
ATOM 703 N N . LYS A 1 85 ? 0.331 6.161 11.913 1.00 98.00 85 LYS A N 1
ATOM 704 C CA . LYS A 1 85 ? 0.251 4.692 11.793 1.00 98.00 85 LYS A CA 1
ATOM 705 C C . LYS A 1 85 ? 0.491 3.986 13.132 1.00 98.00 85 LYS A C 1
ATOM 707 O O . LYS A 1 85 ? -0.201 3.025 13.445 1.00 98.00 85 LYS A O 1
ATOM 712 N N . ILE A 1 86 ? 1.437 4.472 13.937 1.00 98.44 86 ILE A N 1
ATOM 713 C CA . ILE A 1 86 ? 1.720 3.880 15.249 1.00 98.44 86 ILE A CA 1
ATOM 714 C C . ILE A 1 86 ? 0.576 4.115 16.241 1.00 98.44 86 ILE A C 1
ATOM 716 O O . ILE A 1 86 ? 0.230 3.207 16.992 1.00 98.44 86 ILE A O 1
ATOM 720 N N . GLU A 1 87 ? -0.049 5.292 16.219 1.00 97.94 87 GLU A N 1
ATOM 721 C CA . GLU A 1 87 ? -1.208 5.579 17.067 1.00 97.94 87 GLU A CA 1
ATOM 722 C C . GLU A 1 87 ? -2.410 4.711 16.691 1.00 97.94 87 GLU A C 1
ATOM 724 O O . GLU A 1 87 ? -3.041 4.162 17.587 1.00 97.94 87 GLU A O 1
ATOM 729 N N . ILE A 1 88 ? -2.685 4.521 15.393 1.00 98.44 88 ILE A N 1
ATOM 730 C CA . ILE A 1 88 ? -3.749 3.621 14.911 1.00 98.44 88 ILE A CA 1
ATOM 731 C C . ILE A 1 88 ? -3.544 2.206 15.464 1.00 98.44 88 ILE A C 1
ATOM 733 O O . ILE A 1 88 ? -4.475 1.621 16.007 1.00 98.44 88 ILE A O 1
ATOM 737 N N . LEU A 1 89 ? -2.323 1.668 15.376 1.00 98.75 89 LEU A N 1
ATOM 738 C CA . LEU A 1 89 ? -2.026 0.322 15.874 1.00 98.75 89 LEU A CA 1
ATOM 739 C C . LEU A 1 89 ? -2.187 0.214 17.394 1.00 98.75 89 LEU A C 1
ATOM 741 O O . LEU A 1 89 ? -2.813 -0.725 17.880 1.00 98.75 89 LEU A O 1
ATOM 745 N N . ARG A 1 90 ? -1.646 1.177 18.149 1.00 98.50 90 ARG A N 1
ATOM 746 C CA . ARG A 1 90 ? -1.759 1.191 19.615 1.00 98.50 90 ARG A CA 1
ATOM 747 C C . ARG A 1 90 ? -3.214 1.298 20.062 1.00 98.50 90 ARG A C 1
ATOM 749 O O . ARG A 1 90 ? -3.640 0.533 20.919 1.00 98.50 90 ARG A O 1
ATOM 756 N N . LEU A 1 91 ? -3.978 2.202 19.452 1.00 98.06 91 LEU A N 1
ATOM 757 C CA . LEU A 1 91 ? -5.383 2.413 19.782 1.00 98.06 91 LEU A CA 1
ATOM 758 C C . LEU A 1 91 ? -6.242 1.195 19.420 1.00 98.06 91 LEU A C 1
ATOM 760 O O . LEU A 1 91 ? -7.109 0.833 20.204 1.00 98.06 91 LEU A O 1
ATOM 764 N N . ALA A 1 92 ? -5.967 0.521 18.299 1.00 98.62 92 ALA A N 1
ATOM 765 C CA . ALA A 1 92 ? -6.643 -0.725 17.940 1.00 98.62 92 ALA A CA 1
ATOM 766 C C . ALA A 1 92 ? -6.435 -1.824 18.992 1.00 98.62 92 ALA A C 1
ATOM 768 O O . ALA A 1 92 ? -7.402 -2.450 19.417 1.00 98.62 92 ALA A O 1
ATOM 769 N N . ILE A 1 93 ? -5.194 -2.019 19.455 1.00 98.62 93 ILE A N 1
ATOM 770 C CA . ILE A 1 93 ? -4.875 -2.995 20.509 1.00 98.62 93 ILE A CA 1
ATOM 771 C C . ILE A 1 93 ? -5.627 -2.654 21.800 1.00 98.62 93 ILE A C 1
ATOM 773 O O . ILE A 1 93 ? -6.295 -3.516 22.369 1.00 98.62 93 ILE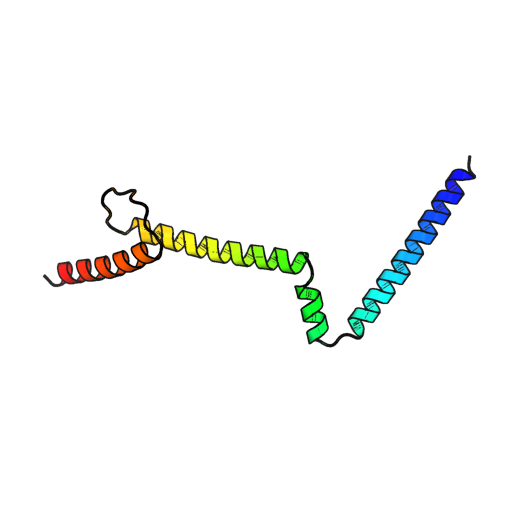 A O 1
ATOM 777 N N . CYS A 1 94 ? -5.562 -1.393 22.237 1.00 98.19 94 CYS A N 1
ATOM 778 C CA . CYS A 1 94 ? -6.279 -0.930 23.424 1.00 98.19 94 CYS A CA 1
ATOM 779 C C . CYS A 1 94 ? -7.796 -1.110 23.292 1.00 98.19 94 CYS A C 1
ATOM 781 O O . CYS A 1 94 ? -8.445 -1.509 24.253 1.00 98.19 94 CYS A O 1
ATOM 783 N N . TYR A 1 95 ? -8.362 -0.833 22.116 1.00 98.12 95 TYR A N 1
ATOM 784 C CA . TYR A 1 95 ? -9.802 -0.904 21.907 1.00 98.12 95 TYR A CA 1
ATOM 785 C C . TYR A 1 95 ? -10.315 -2.345 21.894 1.00 98.12 95 TYR A C 1
ATOM 787 O O . TYR A 1 95 ? -11.322 -2.625 22.533 1.00 98.12 95 TYR A O 1
ATOM 795 N N . ILE A 1 96 ? -9.588 -3.279 21.269 1.00 98.38 96 ILE A N 1
ATOM 796 C CA . ILE A 1 96 ? -9.908 -4.713 21.352 1.00 98.38 96 ILE A CA 1
ATOM 797 C C . ILE A 1 96 ? -9.890 -5.181 22.815 1.00 98.38 96 ILE A C 1
ATOM 799 O O . ILE A 1 96 ? -10.837 -5.822 23.261 1.00 98.38 96 ILE A O 1
ATOM 803 N N . ALA A 1 97 ? -8.850 -4.825 23.579 1.00 98.12 97 ALA A N 1
ATOM 804 C CA . ALA A 1 97 ? -8.750 -5.193 24.992 1.00 98.12 97 ALA A CA 1
ATOM 805 C C . ALA A 1 97 ? -9.900 -4.611 25.834 1.00 98.12 97 ALA A C 1
ATOM 807 O O . ALA A 1 97 ? -10.462 -5.307 26.675 1.00 98.12 97 ALA A O 1
ATOM 808 N N . TYR A 1 98 ? -10.277 -3.356 25.575 1.00 97.81 98 TYR A N 1
ATOM 809 C CA . TYR A 1 98 ? -11.417 -2.714 26.223 1.00 97.81 98 TYR A CA 1
ATOM 810 C C . TYR A 1 98 ? -12.734 -3.441 25.928 1.00 97.81 98 TYR A C 1
ATOM 812 O O . TYR A 1 98 ? -13.480 -3.741 26.854 1.00 97.81 98 TYR A O 1
ATOM 820 N N . LEU A 1 99 ? -13.009 -3.758 24.658 1.00 97.69 99 LEU A N 1
ATOM 821 C CA . LEU A 1 99 ? -14.233 -4.464 24.277 1.00 97.69 99 LEU A CA 1
ATOM 822 C C . LEU A 1 99 ? -14.306 -5.859 24.910 1.00 97.69 99 LEU A C 1
ATOM 824 O O . LEU A 1 99 ? -15.368 -6.234 25.392 1.00 97.69 99 LEU A O 1
ATOM 828 N N . ASN A 1 100 ? -13.191 -6.593 24.969 1.00 97.94 100 ASN A N 1
ATOM 829 C CA . ASN A 1 100 ? -13.145 -7.887 25.656 1.00 97.94 100 ASN A CA 1
ATOM 830 C C . ASN A 1 100 ? -13.485 -7.751 27.146 1.00 97.94 100 ASN A C 1
ATOM 832 O O . ASN A 1 100 ? -14.305 -8.509 27.646 1.00 97.94 100 ASN A O 1
ATOM 836 N N . HIS A 1 101 ? -12.921 -6.752 27.832 1.00 97.25 101 HIS A N 1
ATOM 837 C CA . HIS A 1 101 ? -13.221 -6.514 29.244 1.00 97.25 101 HIS A CA 1
ATOM 838 C C . HIS A 1 101 ? -14.707 -6.211 29.483 1.00 97.25 101 HIS A C 1
ATOM 840 O O . HIS A 1 101 ? -15.288 -6.751 30.415 1.00 97.25 101 HIS A O 1
ATOM 846 N N . VAL A 1 102 ? -15.326 -5.394 28.621 1.00 97.25 102 VAL A N 1
ATOM 847 C CA . VAL A 1 102 ? -16.762 -5.069 28.705 1.00 97.25 102 VAL A CA 1
ATOM 848 C C . VAL A 1 102 ? -17.651 -6.297 28.477 1.00 97.25 102 VAL A C 1
ATOM 850 O O . VAL A 1 102 ? -18.749 -6.348 29.012 1.00 97.25 102 VAL A O 1
ATOM 853 N N . LEU A 1 103 ? -17.209 -7.272 27.678 1.00 95.94 103 LEU A N 1
ATOM 854 C CA . LEU A 1 103 ? -17.964 -8.507 27.427 1.00 95.94 103 LEU A CA 1
ATOM 855 C C . LEU A 1 103 ? -17.807 -9.558 28.537 1.00 95.94 103 LEU A C 1
ATOM 857 O O . LEU A 1 103 ? -18.646 -10.448 28.644 1.00 95.94 103 LEU A O 1
ATOM 861 N N . GLU A 1 104 ? -16.727 -9.495 29.317 1.00 90.94 104 GLU A N 1
ATOM 862 C CA . GLU A 1 104 ? -16.475 -10.389 30.458 1.00 90.94 104 GLU A CA 1
ATOM 863 C C . GLU A 1 104 ? -17.202 -9.947 31.741 1.00 90.94 104 GLU A C 1
ATOM 865 O O . GLU A 1 104 ? -17.325 -10.741 32.676 1.00 90.94 104 GLU A O 1
ATOM 870 N N . THR A 1 105 ? -17.672 -8.698 31.785 1.00 63.78 105 THR A N 1
ATOM 871 C CA . THR A 1 105 ? -18.499 -8.117 32.858 1.00 63.78 105 THR A CA 1
ATOM 872 C C . THR A 1 105 ? -19.984 -8.207 32.553 1.00 63.78 105 THR A C 1
ATOM 874 O O . THR A 1 105 ? -20.745 -8.548 33.484 1.00 63.78 105 THR A O 1
#

=== Feature glossary ===
A reading guide for the features in this record.

Start from the sequence.

  · Sequence gives the chain of amino acids in standard one-letter code (A=alanine, C=cysteine, …, Y=tyrosine), read N→C. It is the only feature that is directly encoded by the gene; all structural features are derived from the folded form of this sequence.

Fold it, and you get atomic coordinates and the backbone conformation that goes with them.

  · Structure coordinates are given as an mmCIF _atom_site loop: one row per atom with element, residue name, chain id, sequence number, and x/y/z position in Å. Only the four main-chain atoms per residue are included here; side chains are omitted to keep the record compact.

  · Backbone dihedral angles. Every residue except chain termini has a φ (preceding-C → N → Cα → C) and a ψ (N → Cα → C → next-N). They are reported in degrees following the IUPAC sign convention. Secondary structure is essentially a statement about which (φ, ψ) basin each residue occupies.

  · Eight-state secondary structure (DSSP): H is the canonical α-helix, G the tighter 3₁₀-helix, I the wider π-helix; E/B are β-structure, T and S are turns and bends, and '-' is everything else. DSSP derives these from the pattern of main-chain N–H···O=C hydrogen bonds, not from the sequence.

  · SS3 is a coarse helix/strand/coil call (letters a/b/c) made by the P-SEA algorithm from inter-Cα distances and dihedrals. It is less detailed than DSSP but needs only Cα positions.

Summarize the fold with a handful of shape descriptors and a per-residue structural alphabet.

  · Radius of gyration (Rg) is the root-mean-square distance of Cα atoms from their centroid — a single number for overall size and compactness. A globular domain of N residues has Rg ≈ 2.2·N^0.38 Å; an extended or disordered chain has a much larger Rg. The Cα contact count is the number of residue pairs whose Cα atoms are within 8 Å and are more than four positions apart in sequence — a standard proxy for tertiary packing density. The bounding box is the smallest axis-aligned box enclosing all Cα atoms.

  · 3Di is Foldseek's structural alphabet. Each residue is assigned one of twenty discrete states based on how its Cα sits relative to its spatial (not sequential) neighbors. Aligning 3Di strings finds structural homologs roughly as well as full 3D superposition, but orders of magnitude faster.

  · Solvent-accessible surface area (SASA) is the area in Å² traced out by the centre of a 1.4 Å probe sphere (a water molecule) rolled over the protein's van der Waals surface (Shrake–Rupley / Lee–Richards construction). Buried residues have near-zero SASA; fully exposed residues can exceed 200 Å². The total SASA scales roughly with the number of surface residues.

Ask how reliable the model is.

  · For AlphaFold models, the B-factor field carries pLDDT — the model's own estimate of local accuracy on a 0–100 scale. Regions with pLDDT<50 should be treated as essentially unmodeled; they often correspond to intrinsically disordered segments.

  · For experimental (PDB) structures, the B-factor (temperature factor) quantifies the positional spread of each atom in the crystal — a combination of thermal vibration and static disorder — in units of Å². High B-factors mark flexible loops or poorly resolved regions; low B-factors mark the rigid, well-ordered core.

  · Predicted Aligned Error (PAE) is an AlphaFold confidence matrix: entry (i, j) is the expected error in the position of residue j, in ångströms, when the prediction is superimposed on the true structure at residue i. Low PAE within a block of residues means that block is internally rigid and well-predicted; high PAE between two blocks means their relative placement is uncertain even if each block individually is confident.

Place it in context: what it resembles, what it is annotated as, and how it looks.

  · Structural nearest neighbors (via Foldseek easy-search vs the PDB). Reported per hit: target PDB id, E-value, and alignment TM-score. A TM-score above ~0.5 is the conventional threshold for 'same fold'.

  · Functional annotations link the protein to curated databases. InterPro entries identify conserved domains and families by matching the sequence against member-database signatures (Pfam, PROSITE, CDD, …). Gene Ontology (GO) terms describe molecular function, biological process, and cellular component in a controlled vocabulary. CATH places the structure in a hierarchical fold classification (Class/Architecture/Topology/Homologous-superfamily). The organism is the source species.

  · The contact map is a binary N×N matrix image: pixel (i, j) is dark where Cα_i and Cα_j are within 8 Å and |i−j|>4. Because the |i−j|>4 filter removes local helical contacts, off-diagonal stripes parallel to the main diagonal indicate parallel β-sheets; stripes perpendicular to it indicate antiparallel β-sheets. The Ramachandran plot scatters every residue's (φ, ψ) pair against the sterically allowed regions. The PAE heatmap renders the predicted-aligned-error matrix.

  · Six rendered views show the 3D structure from the faces of a cube — i.e. along ±x, ±y, ±z. Rendering representation is drawn randomly per protein from cartoon (secondary-structure ribbons), sticks (backbone bonds), or molecular surface; coloring is either N→C rainbow (blue at the N-terminus through red at the C-terminus) or one color per chain.